Protein AF-A0A7X5TMC5-F1 (afdb_monomer_lite)

Structure (mmCIF, N/CA/C/O backbone):
data_AF-A0A7X5TMC5-F1
#
_entry.id   AF-A0A7X5TMC5-F1
#
loop_
_atom_site.group_PDB
_atom_site.id
_atom_site.type_symbol
_atom_site.label_atom_id
_atom_site.label_alt_id
_atom_site.label_comp_id
_atom_site.label_asym_id
_atom_site.label_entity_id
_atom_site.label_seq_id
_atom_site.pdbx_PDB_ins_code
_atom_site.Cartn_x
_atom_site.Cartn_y
_atom_site.Cartn_z
_atom_site.occupancy
_atom_site.B_iso_or_equiv
_atom_site.auth_seq_id
_atom_site.auth_comp_id
_atom_site.auth_asym_id
_atom_site.auth_atom_id
_atom_site.pdbx_PDB_model_num
ATOM 1 N N . MET A 1 1 ? 11.733 36.896 -41.205 1.00 42.22 1 MET A N 1
ATOM 2 C CA . MET A 1 1 ? 12.182 35.575 -41.712 1.00 42.22 1 MET A CA 1
ATOM 3 C C . MET A 1 1 ? 13.592 35.333 -41.185 1.00 42.22 1 MET A C 1
ATOM 5 O O . MET A 1 1 ? 14.422 36.190 -41.416 1.00 42.22 1 MET A O 1
ATOM 9 N N . TYR A 1 2 ? 13.934 34.304 -40.406 1.00 31.73 2 TYR A N 1
ATOM 10 C CA . TYR A 1 2 ? 13.595 32.889 -40.558 1.00 31.73 2 TYR A CA 1
ATOM 11 C C . TYR A 1 2 ? 13.375 32.188 -39.210 1.00 31.73 2 TYR A C 1
ATOM 13 O O . TYR A 1 2 ? 14.227 32.205 -38.325 1.00 31.73 2 TYR A O 1
ATOM 21 N N . GLN A 1 3 ? 12.243 31.496 -39.128 1.00 35.19 3 GLN A N 1
ATOM 22 C CA . GLN A 1 3 ? 11.800 30.573 -38.084 1.00 35.19 3 GLN A CA 1
ATOM 23 C C . GLN A 1 3 ? 12.662 29.286 -38.023 1.00 35.19 3 GLN A C 1
ATOM 25 O O . GLN A 1 3 ? 12.128 28.187 -37.960 1.00 35.19 3 GLN A O 1
ATOM 30 N N . LYS A 1 4 ? 14.002 29.367 -38.075 1.00 37.12 4 LYS A N 1
ATOM 31 C CA . LYS A 1 4 ? 14.845 28.155 -38.217 1.00 37.12 4 LYS A CA 1
ATOM 32 C C . LYS A 1 4 ? 15.074 27.367 -36.919 1.00 37.12 4 LYS A C 1
ATOM 34 O O . LYS A 1 4 ? 15.630 26.277 -36.964 1.00 37.12 4 LYS A O 1
ATOM 39 N N . TYR A 1 5 ? 14.675 27.911 -35.770 1.00 44.00 5 TYR A N 1
ATOM 40 C CA . TYR A 1 5 ? 14.906 27.289 -34.457 1.00 44.00 5 TYR A CA 1
ATOM 41 C C . TYR A 1 5 ? 13.680 26.555 -33.901 1.00 44.00 5 TYR A C 1
ATOM 43 O O . TYR A 1 5 ? 13.774 25.934 -32.847 1.00 44.00 5 TYR A O 1
ATOM 51 N N . ALA A 1 6 ? 12.552 26.604 -34.615 1.00 50.38 6 ALA A N 1
ATOM 52 C CA . ALA A 1 6 ? 11.288 26.004 -34.213 1.00 50.38 6 ALA A CA 1
ATOM 53 C C . ALA A 1 6 ? 10.772 25.057 -35.308 1.00 50.38 6 ALA A C 1
ATOM 55 O O . ALA A 1 6 ? 9.872 25.384 -36.072 1.00 50.38 6 ALA A O 1
ATOM 56 N N . ALA A 1 7 ? 11.378 23.877 -35.382 1.00 44.56 7 ALA A N 1
ATOM 57 C CA . ALA A 1 7 ? 10.758 22.670 -35.920 1.00 44.56 7 ALA A CA 1
ATOM 58 C C . ALA A 1 7 ? 11.262 21.525 -35.026 1.00 44.56 7 ALA A C 1
ATOM 60 O O . ALA A 1 7 ? 12.420 21.127 -35.113 1.00 44.56 7 ALA A O 1
ATOM 61 N N . ASN A 1 8 ? 10.567 21.245 -33.921 1.00 51.41 8 ASN A N 1
ATOM 62 C CA . ASN A 1 8 ? 9.439 20.307 -33.869 1.00 51.41 8 ASN A CA 1
ATOM 63 C C . ASN A 1 8 ? 9.785 18.968 -34.521 1.00 51.41 8 ASN A C 1
ATOM 65 O O . ASN A 1 8 ? 9.434 18.715 -35.668 1.00 51.41 8 ASN A O 1
ATOM 69 N N . ASN A 1 9 ? 10.527 18.172 -33.748 1.00 49.47 9 ASN A N 1
ATOM 70 C CA . ASN A 1 9 ? 10.437 16.721 -33.553 1.00 49.47 9 ASN A CA 1
ATOM 71 C C . ASN A 1 9 ? 11.857 16.187 -33.371 1.00 49.47 9 ASN A C 1
ATOM 73 O O . ASN A 1 9 ? 12.638 16.104 -34.318 1.00 49.47 9 ASN A O 1
ATOM 77 N N . ALA A 1 10 ? 12.208 15.854 -32.127 1.00 43.06 10 ALA A N 1
ATOM 78 C CA . ALA A 1 10 ? 13.355 14.991 -31.905 1.00 43.06 10 ALA A CA 1
ATOM 79 C C . ALA A 1 10 ? 13.081 13.669 -32.650 1.00 43.06 10 ALA A C 1
ATOM 81 O O . ALA A 1 10 ? 11.974 13.142 -32.517 1.00 43.06 10 ALA A O 1
ATOM 82 N N . PRO A 1 11 ? 14.022 13.137 -33.451 1.00 49.06 11 PRO A N 1
ATOM 83 C CA . PRO A 1 11 ? 13.908 11.761 -33.915 1.00 49.06 11 PRO A CA 1
ATOM 84 C C . PRO A 1 11 ? 13.794 10.857 -32.684 1.00 49.06 11 PRO A C 1
ATOM 86 O O . PRO A 1 11 ? 14.499 11.066 -31.693 1.00 49.06 11 PRO A O 1
ATOM 89 N N . GLU A 1 12 ? 12.866 9.907 -32.739 1.00 43.06 12 GLU A N 1
ATOM 90 C CA . GLU A 1 12 ? 12.514 9.028 -31.626 1.00 43.06 12 GLU A CA 1
ATOM 91 C C . GLU A 1 12 ? 13.789 8.403 -31.022 1.00 43.06 12 GLU A C 1
ATOM 93 O O . GLU A 1 12 ? 14.574 7.762 -31.721 1.00 43.06 12 GLU A O 1
ATOM 98 N N . GLY A 1 13 ? 14.063 8.697 -29.744 1.00 48.12 13 GLY A N 1
ATOM 99 C CA . GLY A 1 13 ? 15.251 8.209 -29.028 1.00 48.12 13 GLY A CA 1
ATOM 100 C C . GLY A 1 13 ? 16.537 9.054 -29.124 1.00 48.12 13 GLY A C 1
ATOM 101 O O . GLY A 1 13 ? 17.615 8.528 -28.848 1.00 48.12 13 GLY A O 1
ATOM 102 N N . LYS A 1 14 ? 16.492 10.342 -29.508 1.00 51.31 14 LYS A N 1
ATOM 103 C CA . LYS A 1 14 ? 17.678 11.232 -29.439 1.00 51.31 14 LYS A CA 1
ATOM 104 C C . LYS A 1 14 ? 17.457 12.452 -28.545 1.00 51.31 14 LYS A C 1
ATOM 106 O O . LYS A 1 14 ? 16.503 13.204 -28.730 1.00 51.31 14 LYS A O 1
ATOM 111 N N . TYR A 1 15 ? 18.405 12.695 -27.641 1.00 52.25 15 TYR A N 1
ATOM 112 C CA . TYR A 1 15 ? 18.443 13.867 -26.760 1.00 52.25 15 TYR A CA 1
ATOM 113 C C . TYR A 1 15 ? 19.685 14.714 -27.074 1.00 52.25 15 TYR A C 1
ATOM 115 O O . TYR A 1 15 ? 20.730 14.181 -27.452 1.00 52.25 15 TYR A O 1
ATOM 123 N N . ARG A 1 16 ? 19.574 16.044 -26.942 1.00 55.06 16 ARG A N 1
ATOM 124 C C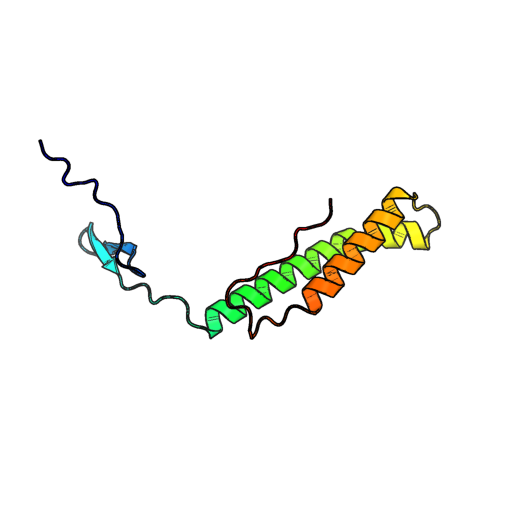A . ARG A 1 16 ? 20.717 16.961 -27.100 1.00 55.06 16 ARG A CA 1
ATOM 125 C C . ARG A 1 16 ? 21.549 16.955 -25.821 1.00 55.06 16 ARG A C 1
ATOM 127 O O . ARG A 1 16 ? 21.035 17.355 -24.779 1.00 55.06 16 ARG A O 1
ATOM 134 N N . ILE A 1 17 ? 22.816 16.567 -25.914 1.00 53.97 17 ILE A N 1
ATOM 135 C CA . ILE A 1 17 ? 23.803 16.737 -24.838 1.00 53.97 17 ILE A CA 1
ATOM 136 C C . ILE A 1 17 ? 24.836 17.788 -25.254 1.00 53.97 17 ILE A C 1
ATOM 138 O O . ILE A 1 17 ? 25.042 18.004 -26.446 1.00 53.97 17 ILE A O 1
ATOM 142 N N . ALA A 1 18 ? 25.476 18.465 -24.301 1.00 45.41 18 ALA A N 1
ATOM 143 C CA . ALA A 1 18 ? 26.648 19.284 -24.606 1.00 45.41 18 ALA A CA 1
ATOM 144 C C . ALA A 1 18 ? 27.857 18.349 -24.760 1.00 45.41 18 ALA A C 1
ATOM 146 O O . ALA A 1 18 ? 28.236 17.692 -23.792 1.00 45.41 18 ALA A O 1
ATOM 147 N N . GLY A 1 19 ? 28.412 18.248 -25.970 1.00 55.09 19 GLY A N 1
ATOM 148 C CA . GLY A 1 19 ? 29.637 17.487 -26.221 1.00 55.09 19 GLY A CA 1
ATOM 149 C C . GLY A 1 19 ? 30.858 18.147 -25.567 1.00 55.09 19 GLY A C 1
ATOM 150 O O . GLY A 1 19 ? 30.800 19.309 -25.158 1.00 55.09 19 GLY A O 1
ATOM 151 N N . GLU A 1 20 ? 31.989 17.435 -25.496 1.00 48.28 20 GLU A N 1
ATOM 152 C CA . GLU A 1 20 ? 33.241 17.907 -24.861 1.00 48.28 20 GLU A CA 1
ATOM 153 C C . GLU A 1 20 ? 33.799 19.222 -25.448 1.00 48.28 20 GLU A C 1
ATOM 155 O O . GLU A 1 20 ? 34.602 19.901 -24.814 1.00 48.28 20 GLU A O 1
ATOM 160 N N . ASN A 1 21 ? 33.346 19.631 -26.635 1.00 55.00 21 ASN A N 1
ATOM 161 C CA . ASN A 1 21 ? 33.705 20.891 -27.294 1.00 55.00 21 ASN A CA 1
ATOM 162 C C . ASN A 1 21 ? 32.719 22.051 -27.022 1.00 55.00 21 ASN A C 1
ATOM 164 O O . ASN A 1 21 ? 32.837 23.110 -27.641 1.00 55.00 21 ASN A O 1
ATOM 168 N N . GLY A 1 22 ? 31.727 21.864 -26.145 1.00 56.38 22 GLY A N 1
ATOM 169 C CA . GLY A 1 22 ? 30.702 22.866 -25.833 1.00 56.38 22 GLY A CA 1
ATOM 170 C C . GLY A 1 22 ? 29.620 23.044 -26.908 1.00 56.38 22 GLY A C 1
ATOM 171 O O . GLY A 1 22 ? 28.774 23.930 -26.771 1.00 56.38 22 GLY A O 1
ATOM 172 N N . LEU A 1 23 ? 29.609 22.220 -27.964 1.00 54.34 23 LEU A N 1
ATOM 173 C CA . LEU A 1 23 ? 28.556 22.208 -28.983 1.00 54.34 23 LEU A CA 1
ATOM 174 C C . LEU A 1 23 ? 27.503 21.132 -28.665 1.00 54.34 23 LEU A C 1
ATOM 176 O O . LEU A 1 23 ? 27.845 20.070 -28.145 1.00 54.34 23 LEU A O 1
ATOM 180 N N . PRO A 1 24 ? 26.213 21.372 -28.967 1.00 54.19 24 PRO A N 1
ATOM 181 C CA . PRO A 1 24 ? 25.177 20.367 -28.767 1.00 54.19 24 PRO A CA 1
ATOM 182 C C . PRO A 1 24 ? 25.373 19.191 -29.735 1.00 54.19 24 PRO A C 1
ATOM 184 O O . PRO A 1 24 ? 25.248 19.357 -30.950 1.00 54.19 24 PRO A O 1
ATOM 187 N N . GLU A 1 25 ? 25.633 18.005 -29.192 1.00 59.00 25 GLU A N 1
ATOM 188 C CA . GLU A 1 25 ? 25.779 16.753 -29.930 1.00 59.00 25 GLU A CA 1
ATOM 189 C C . GLU A 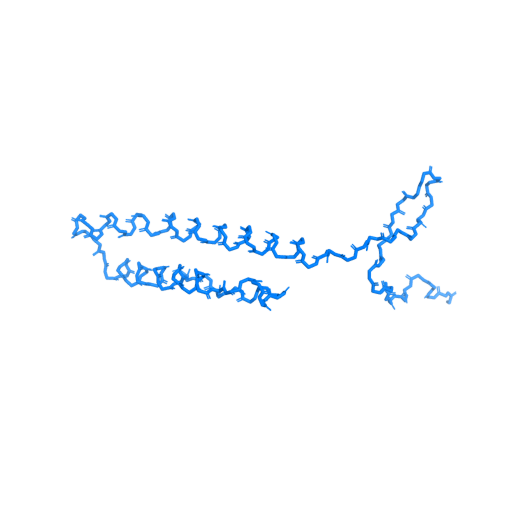1 25 ? 24.548 15.858 -29.722 1.00 59.00 25 GLU A C 1
ATOM 191 O O . GLU A 1 25 ? 23.899 15.855 -28.669 1.00 59.00 25 GLU A O 1
ATOM 196 N N . TRP A 1 26 ? 24.187 15.116 -30.769 1.00 55.19 26 TRP A N 1
ATOM 197 C CA . TRP A 1 26 ? 23.099 14.147 -30.716 1.00 55.19 26 TRP A CA 1
ATOM 198 C C . TRP A 1 26 ? 23.613 12.851 -30.092 1.00 55.19 26 TRP A C 1
ATOM 200 O O . TRP A 1 26 ? 24.176 12.014 -30.795 1.00 55.19 26 TRP A O 1
ATOM 210 N N . ALA A 1 27 ? 23.390 12.658 -28.793 1.00 50.41 27 ALA A N 1
ATOM 211 C CA . ALA A 1 27 ? 23.658 11.371 -28.165 1.00 50.41 27 ALA A CA 1
ATOM 212 C C . ALA A 1 27 ? 22.544 10.374 -28.490 1.00 50.41 27 ALA A C 1
ATOM 214 O O . ALA A 1 27 ? 21.350 10.676 -28.373 1.00 50.41 27 ALA A O 1
ATOM 215 N N . HIS A 1 28 ? 22.944 9.162 -28.872 1.00 49.19 28 HIS A N 1
ATOM 216 C CA . HIS A 1 28 ? 22.050 8.015 -28.885 1.00 49.19 28 HIS A CA 1
ATOM 217 C C . HIS A 1 28 ? 21.878 7.559 -27.432 1.00 49.19 28 HIS A C 1
ATOM 219 O O . HIS A 1 28 ? 22.651 6.750 -26.929 1.00 49.19 28 HIS A O 1
ATOM 225 N N . ILE A 1 29 ? 20.893 8.123 -26.730 1.00 53.72 29 ILE A N 1
ATOM 226 C CA . ILE A 1 29 ? 20.398 7.478 -25.515 1.00 53.72 29 ILE A CA 1
ATOM 227 C C . ILE A 1 29 ? 19.604 6.288 -26.029 1.00 53.72 29 ILE A C 1
ATOM 229 O O . ILE A 1 29 ? 18.537 6.469 -26.616 1.00 53.72 29 ILE A O 1
ATOM 233 N N . LEU A 1 30 ? 20.173 5.089 -25.919 1.00 56.31 30 LEU A N 1
ATOM 234 C CA . LEU A 1 30 ? 19.442 3.876 -26.260 1.00 56.31 30 LEU A CA 1
ATOM 235 C C . LEU A 1 30 ? 18.121 3.901 -25.476 1.00 56.31 30 LEU A C 1
ATOM 237 O O . LEU A 1 30 ? 18.144 4.220 -24.283 1.00 56.31 30 LEU A O 1
ATOM 241 N N . PRO A 1 31 ? 16.970 3.644 -26.123 1.00 62.94 31 PRO A N 1
ATOM 242 C CA . PRO A 1 31 ? 15.732 3.494 -25.380 1.00 62.94 31 PRO A CA 1
ATOM 243 C C . PRO A 1 31 ? 15.946 2.411 -24.314 1.00 62.94 31 PRO A C 1
ATOM 245 O O . PRO A 1 31 ? 16.648 1.432 -24.596 1.00 62.94 31 PRO A O 1
ATOM 248 N N . PRO A 1 32 ? 15.385 2.586 -23.105 1.00 65.12 32 PRO A N 1
ATOM 249 C CA . PRO A 1 32 ? 15.542 1.613 -22.037 1.00 65.12 32 PRO A CA 1
ATOM 250 C C . PRO A 1 32 ? 15.156 0.228 -22.551 1.00 65.12 32 PRO A C 1
ATOM 252 O O . PRO A 1 32 ? 14.149 0.053 -23.246 1.00 65.12 32 PRO A O 1
ATOM 255 N N . THR A 1 33 ? 15.990 -0.752 -22.239 1.00 76.81 33 THR A N 1
ATOM 256 C CA . THR A 1 33 ? 15.762 -2.146 -22.607 1.00 76.81 33 THR A CA 1
ATOM 257 C C . THR A 1 33 ? 14.473 -2.661 -21.960 1.00 76.81 33 THR A C 1
ATOM 259 O O . THR A 1 33 ? 13.981 -2.116 -20.969 1.00 76.81 33 THR A O 1
ATOM 262 N N . LYS A 1 34 ? 13.914 -3.754 -22.498 1.00 74.12 34 LYS A N 1
ATOM 263 C CA . LYS A 1 34 ? 12.764 -4.440 -21.882 1.00 74.12 34 LYS A CA 1
ATOM 264 C C . LYS A 1 34 ? 13.006 -4.723 -20.395 1.00 74.12 34 LYS A C 1
ATOM 266 O O . LYS A 1 34 ? 12.107 -4.524 -19.587 1.00 74.12 34 LYS A O 1
ATOM 271 N N . GLU A 1 35 ? 14.217 -5.153 -20.058 1.00 76.81 35 GLU A N 1
ATOM 272 C CA . GLU A 1 35 ? 14.619 -5.474 -18.691 1.00 76.81 35 GLU A CA 1
ATOM 273 C C . GLU A 1 35 ? 14.645 -4.224 -17.796 1.00 76.81 35 GLU A C 1
ATOM 275 O O . GLU A 1 35 ? 14.099 -4.242 -16.696 1.00 76.81 35 GLU A O 1
ATOM 280 N N . GLU A 1 36 ? 15.165 -3.095 -18.289 1.00 78.25 36 GLU A N 1
ATOM 281 C CA . GLU A 1 36 ? 15.132 -1.818 -17.561 1.00 78.25 36 GLU A CA 1
ATOM 282 C C . GLU A 1 36 ? 13.701 -1.310 -17.333 1.00 78.25 36 GLU A C 1
ATOM 284 O O . GLU A 1 36 ? 13.386 -0.818 -16.247 1.00 78.25 36 GLU A O 1
ATOM 289 N N . LEU A 1 37 ? 12.811 -1.464 -18.319 1.00 77.50 37 LEU A N 1
ATOM 290 C CA . LEU A 1 37 ? 11.392 -1.119 -18.178 1.00 77.50 37 LEU A CA 1
ATOM 291 C C . LEU A 1 37 ? 10.690 -2.014 -17.150 1.00 77.50 37 LEU A C 1
ATOM 293 O O . LEU A 1 37 ? 9.939 -1.507 -16.315 1.00 77.50 37 LEU A O 1
ATOM 297 N N . GLN A 1 38 ? 10.969 -3.319 -17.161 1.00 77.88 38 GLN A N 1
ATOM 298 C CA . GLN A 1 38 ? 10.449 -4.269 -16.175 1.00 77.88 38 GLN A CA 1
ATOM 299 C C . GLN A 1 38 ? 10.954 -3.946 -14.766 1.00 77.88 38 GLN A C 1
ATOM 301 O O . GLN A 1 38 ? 10.164 -3.899 -13.824 1.00 77.88 38 GLN A O 1
ATOM 306 N N . GLN A 1 39 ? 12.244 -3.649 -14.614 1.00 81.12 39 GLN A N 1
ATOM 307 C CA . GLN A 1 39 ? 12.836 -3.306 -13.324 1.00 81.12 39 GLN A CA 1
ATOM 308 C C . GLN A 1 39 ? 12.292 -1.980 -12.786 1.00 81.12 39 GLN A C 1
ATOM 310 O O . GLN A 1 39 ? 11.966 -1.873 -11.600 1.00 81.12 39 GLN A O 1
ATOM 315 N N . TYR A 1 40 ? 12.168 -0.960 -13.639 1.00 80.00 40 TYR A N 1
ATOM 316 C CA . TYR A 1 40 ? 11.509 0.296 -13.283 1.00 80.00 40 TYR A CA 1
ATOM 317 C C . TYR A 1 40 ? 10.077 0.034 -12.814 1.00 80.00 40 TYR A C 1
ATOM 319 O O . TYR A 1 40 ? 9.629 0.593 -11.807 1.00 80.00 40 TYR A O 1
ATOM 327 N N . ALA A 1 41 ? 9.376 -0.851 -13.516 1.00 79.94 41 ALA A N 1
ATOM 328 C CA . ALA A 1 41 ? 7.998 -1.142 -13.221 1.00 79.94 41 ALA A CA 1
ATOM 329 C C . ALA A 1 41 ? 7.793 -1.923 -11.920 1.00 79.94 41 ALA A C 1
ATOM 331 O O . ALA A 1 41 ? 6.935 -1.550 -11.116 1.00 79.94 41 ALA A O 1
ATOM 332 N N . GLU A 1 42 ? 8.632 -2.920 -11.652 1.00 83.25 42 GLU A N 1
ATOM 333 C CA . GLU A 1 42 ? 8.647 -3.641 -10.380 1.00 83.25 42 GLU A CA 1
ATOM 334 C C . GLU A 1 42 ? 8.961 -2.698 -9.225 1.00 83.25 42 GLU A C 1
ATOM 336 O O . GLU A 1 42 ? 8.202 -2.647 -8.258 1.00 83.25 42 GLU A O 1
ATOM 341 N N . ASN A 1 43 ? 9.985 -1.853 -9.362 1.00 86.50 43 ASN A N 1
ATOM 342 C CA . ASN A 1 43 ? 10.301 -0.848 -8.349 1.00 86.50 43 ASN A CA 1
ATOM 343 C C . ASN A 1 43 ? 9.100 0.063 -8.065 1.00 86.50 43 ASN A C 1
ATOM 345 O O . ASN A 1 43 ? 8.756 0.305 -6.908 1.00 86.50 43 ASN A O 1
ATOM 349 N N . LYS A 1 44 ? 8.414 0.540 -9.106 1.00 84.88 44 LYS A N 1
ATOM 350 C CA . LYS A 1 44 ? 7.243 1.406 -8.951 1.00 84.88 44 LYS A CA 1
ATOM 351 C C . LYS A 1 44 ? 6.064 0.675 -8.295 1.00 84.88 44 LYS A C 1
ATOM 353 O O . LYS A 1 44 ? 5.435 1.244 -7.401 1.00 84.88 44 LYS A O 1
ATOM 358 N N . LYS A 1 45 ? 5.801 -0.587 -8.661 1.00 85.94 45 LYS A N 1
ATOM 359 C CA . LYS A 1 45 ? 4.801 -1.442 -7.993 1.00 85.94 45 LYS A CA 1
ATOM 360 C C . LYS A 1 45 ? 5.125 -1.590 -6.507 1.00 85.94 45 LYS A C 1
ATOM 362 O O . LYS A 1 45 ? 4.254 -1.347 -5.674 1.00 85.94 45 LYS A O 1
ATOM 367 N N . GLN A 1 46 ? 6.373 -1.917 -6.172 1.00 89.06 46 GLN A N 1
ATOM 368 C CA . GLN A 1 46 ? 6.826 -2.055 -4.786 1.00 89.06 46 GLN A CA 1
ATOM 369 C C . GLN A 1 46 ? 6.611 -0.764 -3.992 1.00 89.06 46 GLN A C 1
ATOM 371 O O . GLN A 1 46 ? 6.052 -0.799 -2.898 1.00 89.06 46 GLN A O 1
ATOM 376 N N . GLN A 1 47 ? 6.948 0.394 -4.566 1.00 90.25 47 GLN A N 1
ATOM 377 C CA . GLN A 1 47 ? 6.696 1.692 -3.932 1.00 90.25 47 GLN A CA 1
ATOM 378 C C . GLN A 1 47 ? 5.207 1.919 -3.632 1.00 90.25 47 GLN A C 1
ATOM 380 O O . GLN A 1 47 ? 4.860 2.418 -2.560 1.00 90.25 47 GLN A O 1
ATOM 385 N N . PHE A 1 48 ? 4.304 1.539 -4.539 1.00 89.56 48 PHE A N 1
ATOM 386 C CA . PHE A 1 48 ? 2.867 1.647 -4.282 1.00 89.56 48 PHE A CA 1
ATOM 387 C C . PHE A 1 48 ? 2.366 0.646 -3.236 1.00 89.56 48 PHE A C 1
ATOM 389 O O . PHE A 1 48 ? 1.515 1.003 -2.419 1.00 89.56 48 PHE 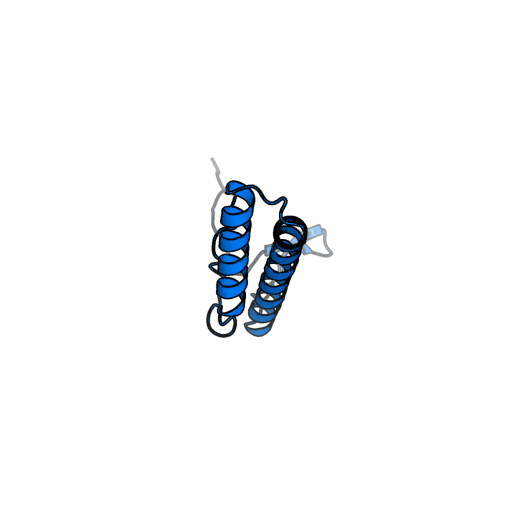A O 1
ATOM 396 N N . ILE A 1 49 ? 2.909 -0.573 -3.210 1.00 90.62 49 ILE A N 1
ATOM 397 C CA . ILE A 1 49 ? 2.599 -1.571 -2.179 1.00 90.62 49 ILE A CA 1
ATOM 398 C C . ILE A 1 49 ? 3.025 -1.064 -0.797 1.00 90.62 49 ILE A C 1
ATOM 400 O O . ILE A 1 49 ? 2.228 -1.144 0.143 1.00 90.62 49 ILE A O 1
ATOM 404 N N . ILE A 1 50 ? 4.227 -0.496 -0.677 1.00 93.44 50 ILE A N 1
ATOM 405 C CA . ILE A 1 50 ? 4.736 0.084 0.573 1.00 93.44 50 ILE A CA 1
ATOM 406 C C . ILE A 1 50 ? 3.808 1.207 1.039 1.00 93.44 50 ILE A C 1
ATOM 408 O O . ILE A 1 50 ? 3.236 1.103 2.122 1.00 93.44 50 ILE A O 1
ATOM 412 N N . LYS A 1 51 ? 3.538 2.199 0.182 1.00 92.31 51 LYS A N 1
ATOM 413 C CA . LYS A 1 51 ? 2.634 3.319 0.502 1.00 92.31 51 LYS A CA 1
ATOM 414 C C . LYS A 1 51 ? 1.240 2.858 0.918 1.00 92.31 51 LYS A C 1
ATOM 416 O O . LYS A 1 51 ? 0.676 3.363 1.882 1.00 92.31 51 LYS A O 1
ATOM 421 N N . SER A 1 52 ? 0.675 1.877 0.211 1.00 92.25 52 SER A N 1
ATOM 422 C CA . SER A 1 52 ? -0.630 1.320 0.583 1.00 92.25 52 SER A CA 1
ATOM 423 C C . SER A 1 52 ? -0.586 0.644 1.955 1.00 92.25 52 SER A C 1
ATOM 425 O O . SER A 1 52 ? -1.532 0.758 2.723 1.00 92.25 52 SER A O 1
ATOM 427 N N . SER A 1 53 ? 0.523 -0.011 2.302 1.00 94.19 53 SER A N 1
ATOM 428 C CA . SER A 1 53 ? 0.691 -0.665 3.601 1.00 94.19 53 SER A CA 1
ATOM 429 C C . SER A 1 53 ? 0.859 0.348 4.736 1.00 94.19 53 SER A C 1
ATOM 431 O O . SER A 1 53 ? 0.274 0.148 5.795 1.00 94.19 53 SER A O 1
ATOM 433 N N . GLU A 1 54 ? 1.549 1.466 4.493 1.00 96.38 54 GLU A N 1
ATOM 434 C CA . GLU A 1 54 ? 1.645 2.597 5.431 1.00 96.38 54 GLU A CA 1
ATOM 435 C C . GLU A 1 54 ? 0.279 3.235 5.723 1.00 96.38 54 GLU A C 1
ATOM 437 O O . GLU A 1 54 ? 0.039 3.685 6.839 1.00 96.38 54 GLU A O 1
ATOM 442 N N . LYS A 1 55 ? -0.636 3.259 4.744 1.00 95.25 55 LYS A N 1
ATOM 443 C CA . LYS A 1 55 ? -2.019 3.728 4.941 1.00 95.25 55 LYS A CA 1
ATOM 444 C C . LYS A 1 55 ? -2.898 2.695 5.638 1.00 95.25 55 LYS A C 1
ATOM 446 O O . LYS A 1 55 ? -3.723 3.058 6.468 1.00 95.25 55 LYS A O 1
ATOM 451 N N . ILE A 1 56 ? -2.713 1.415 5.320 1.00 97.12 56 ILE A N 1
ATOM 452 C CA . ILE A 1 56 ? -3.475 0.312 5.917 1.00 97.12 56 ILE A CA 1
ATOM 453 C C . ILE A 1 56 ? -3.159 0.153 7.404 1.00 97.12 56 ILE A C 1
ATOM 455 O O . ILE A 1 56 ? -4.084 -0.127 8.153 1.00 97.12 56 ILE A O 1
ATOM 459 N N . ALA A 1 57 ? -1.901 0.314 7.826 1.00 97.75 57 ALA A N 1
ATOM 460 C CA . ALA A 1 57 ? -1.480 0.076 9.208 1.00 97.75 57 ALA A CA 1
ATOM 461 C C . ALA A 1 57 ? -2.327 0.834 10.256 1.00 97.75 57 ALA A C 1
ATOM 463 O O . ALA A 1 57 ? -3.006 0.162 11.027 1.00 97.75 57 ALA A O 1
ATOM 464 N N . PRO A 1 58 ? -2.422 2.180 10.243 1.00 97.69 58 PRO A N 1
ATOM 465 C CA . PRO A 1 58 ? -3.210 2.904 11.244 1.00 97.69 58 PRO A CA 1
ATOM 466 C C . PRO A 1 58 ? -4.715 2.602 11.166 1.00 97.69 58 PRO A C 1
ATOM 468 O O . PRO A 1 58 ? -5.393 2.554 12.188 1.00 97.69 58 PRO A O 1
ATOM 471 N N . LEU A 1 59 ? -5.248 2.363 9.962 1.00 97.81 59 LEU A N 1
ATOM 472 C CA . LEU A 1 59 ? -6.655 1.995 9.774 1.00 97.81 59 LEU A CA 1
ATOM 473 C C . LEU A 1 59 ? -6.952 0.598 10.339 1.00 97.81 59 LEU A C 1
ATOM 475 O O . LEU A 1 59 ? -8.019 0.359 10.899 1.00 97.81 59 LEU A O 1
ATOM 479 N N . GLN A 1 60 ? -6.009 -0.334 10.184 1.00 98.06 60 GLN A N 1
ATOM 480 C CA . GLN A 1 60 ? -6.104 -1.671 10.753 1.00 98.06 60 GLN A CA 1
ATOM 481 C C . GLN A 1 60 ? -5.993 -1.615 12.277 1.00 98.06 60 GLN A C 1
ATOM 483 O O . GLN A 1 60 ? -6.817 -2.238 12.936 1.00 98.06 60 GLN A O 1
ATOM 488 N N . ASP A 1 61 ? -5.075 -0.814 12.823 1.00 98.38 61 ASP A N 1
ATOM 489 C CA . ASP A 1 61 ? -4.954 -0.598 14.268 1.00 98.38 61 ASP A CA 1
ATOM 490 C C . ASP A 1 61 ? -6.275 -0.076 14.857 1.00 98.38 61 ASP A C 1
ATOM 492 O O . ASP A 1 61 ? -6.753 -0.593 15.864 1.00 98.38 61 ASP A O 1
ATOM 496 N N . ALA A 1 62 ? -6.926 0.895 14.204 1.00 98.00 62 ALA A N 1
ATOM 497 C CA . ALA A 1 62 ? -8.226 1.409 14.640 1.00 98.00 62 ALA A CA 1
ATOM 498 C C . ALA A 1 62 ? -9.325 0.328 14.625 1.00 98.00 62 ALA A C 1
ATOM 500 O O . ALA A 1 62 ? -10.164 0.282 15.531 1.00 98.00 62 ALA A O 1
ATOM 501 N N . VAL A 1 63 ? -9.325 -0.558 13.621 1.00 97.75 63 VAL A N 1
ATOM 502 C CA . VAL A 1 63 ? -10.263 -1.691 13.542 1.00 97.75 63 VAL A CA 1
ATOM 503 C C . VAL A 1 63 ? -9.980 -2.715 14.637 1.00 97.75 63 VAL A C 1
ATOM 505 O O . VAL A 1 63 ? -10.916 -3.156 15.302 1.00 97.75 63 VAL A O 1
ATOM 508 N N . ASP A 1 64 ? -8.713 -3.056 14.855 1.00 98.12 64 ASP A N 1
ATOM 509 C CA . ASP A 1 64 ? -8.282 -4.046 15.844 1.00 98.12 64 ASP A CA 1
ATOM 510 C C . ASP A 1 64 ? -8.541 -3.563 17.279 1.00 98.12 64 ASP A C 1
ATOM 512 O O . ASP A 1 64 ? -8.918 -4.350 18.148 1.00 98.12 64 ASP A O 1
ATOM 516 N N . LEU A 1 65 ? -8.419 -2.255 17.519 1.00 98.19 65 LEU A N 1
ATOM 517 C CA . LEU A 1 65 ? -8.771 -1.597 18.780 1.00 98.19 65 LEU A CA 1
ATOM 518 C C . LEU A 1 65 ? -10.283 -1.363 18.943 1.00 98.19 65 LEU A C 1
ATOM 520 O O . LEU A 1 65 ? -10.721 -0.927 20.007 1.00 98.19 65 LEU A O 1
ATOM 524 N N . GLY A 1 66 ? -11.090 -1.630 17.912 1.00 97.50 66 GLY A N 1
ATOM 525 C CA . GLY A 1 66 ? -12.542 -1.435 17.936 1.00 97.50 66 GLY A CA 1
ATOM 526 C C . GLY A 1 66 ? -12.988 0.031 17.954 1.00 97.50 66 GLY A 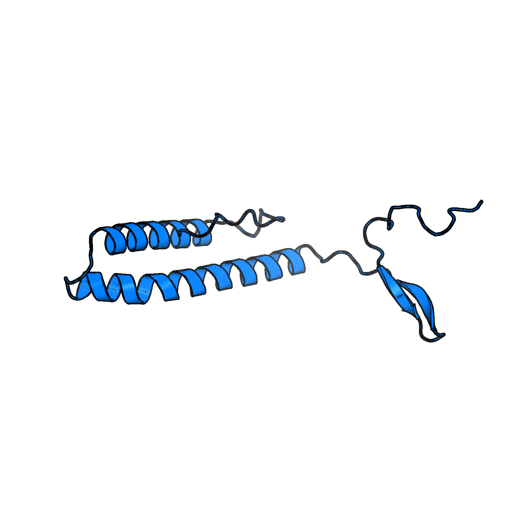C 1
ATOM 527 O O . GLY A 1 66 ? -14.132 0.310 18.307 1.00 97.50 66 GLY A O 1
ATOM 528 N N . ILE A 1 67 ? -12.104 0.960 17.582 1.00 98.00 67 ILE A N 1
ATOM 529 C CA . ILE A 1 67 ? -12.354 2.412 17.580 1.00 98.00 67 ILE A CA 1
ATOM 530 C C . ILE A 1 67 ? -12.514 2.997 16.171 1.00 98.00 67 ILE A C 1
ATOM 532 O O . ILE A 1 67 ? -12.758 4.193 16.043 1.00 98.00 67 ILE A O 1
ATOM 536 N N . ALA A 1 68 ? -12.385 2.175 15.126 1.00 97.81 68 ALA A N 1
ATOM 537 C CA . ALA A 1 68 ? -12.541 2.620 13.746 1.00 97.81 68 ALA A CA 1
ATOM 538 C C . ALA A 1 68 ? -13.950 3.150 13.462 1.00 97.81 68 ALA A C 1
ATOM 540 O O . ALA A 1 68 ? -14.957 2.466 13.692 1.00 97.81 68 ALA A O 1
ATOM 541 N N . THR A 1 69 ? -13.992 4.337 12.871 1.00 97.81 69 THR A N 1
ATOM 542 C CA . THR A 1 69 ? -15.178 4.919 12.240 1.00 97.81 69 THR A CA 1
ATOM 543 C C . THR A 1 69 ? -15.594 4.120 11.000 1.00 97.81 69 THR A C 1
ATOM 545 O O . THR A 1 69 ? -14.825 3.317 10.464 1.00 97.81 69 THR A O 1
ATOM 548 N N . GLU A 1 70 ? -16.827 4.319 10.527 1.00 97.56 70 GLU A N 1
ATOM 549 C CA . GLU A 1 70 ? -17.286 3.670 9.292 1.00 97.56 70 GLU A CA 1
ATOM 550 C C . GLU A 1 70 ? -16.454 4.123 8.081 1.00 97.56 70 GLU A C 1
ATOM 552 O O . GLU A 1 70 ? -16.008 3.273 7.310 1.00 97.56 70 GLU A O 1
ATOM 557 N N . ASP A 1 71 ? -16.121 5.416 7.989 1.00 96.00 71 ASP A N 1
ATOM 558 C CA . ASP A 1 71 ? -15.243 5.956 6.943 1.00 96.00 71 ASP A CA 1
ATOM 559 C C . ASP A 1 71 ? -13.857 5.284 6.943 1.00 96.00 71 ASP A C 1
ATOM 561 O O . ASP A 1 71 ? -13.328 4.919 5.891 1.00 96.00 71 ASP A O 1
ATOM 565 N N . GLU A 1 72 ? -13.260 5.052 8.119 1.00 97.12 72 GLU A N 1
ATOM 566 C CA . GLU A 1 72 ? -11.969 4.358 8.231 1.00 97.12 72 GLU A CA 1
ATOM 567 C C . GLU A 1 72 ? -12.054 2.894 7.786 1.00 97.12 72 GLU A C 1
ATOM 569 O O . GLU A 1 72 ? -11.118 2.383 7.163 1.00 97.12 72 GLU A O 1
ATOM 574 N N . LYS A 1 73 ? -13.174 2.210 8.047 1.00 96.12 73 LYS A N 1
ATOM 575 C CA . LYS A 1 73 ? -13.402 0.836 7.569 1.00 96.12 73 LYS A CA 1
ATOM 576 C C . LYS A 1 73 ? -13.557 0.792 6.050 1.00 96.12 73 LYS A C 1
ATOM 578 O O . LYS A 1 73 ? -13.004 -0.107 5.405 1.00 96.12 73 LYS A O 1
ATOM 583 N N . GLU A 1 74 ? -14.260 1.757 5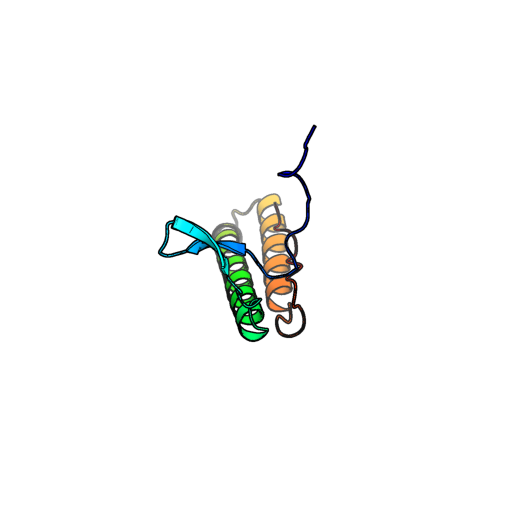.462 1.00 96.81 74 GLU A N 1
ATOM 584 C CA . GLU A 1 74 ? -14.393 1.888 4.007 1.00 96.81 74 GLU A CA 1
ATOM 585 C C . GLU A 1 74 ? -13.051 2.219 3.340 1.00 96.81 74 GLU A C 1
ATOM 587 O O . GLU A 1 74 ? -12.680 1.601 2.329 1.00 96.81 74 GLU A O 1
ATOM 592 N N . ALA A 1 75 ? -12.273 3.122 3.941 1.00 95.50 75 ALA A N 1
ATOM 593 C CA . ALA A 1 75 ? -10.918 3.436 3.507 1.00 95.50 75 ALA A CA 1
ATOM 594 C C . ALA A 1 75 ? -10.015 2.196 3.588 1.00 95.50 75 ALA A C 1
ATOM 596 O O . ALA A 1 75 ? -9.335 1.861 2.614 1.00 95.50 75 ALA A O 1
ATOM 597 N N . LEU A 1 76 ? -10.054 1.449 4.698 1.00 96.88 76 LEU A N 1
ATOM 598 C CA . LEU A 1 76 ? -9.279 0.219 4.885 1.00 96.88 76 LEU A CA 1
ATOM 599 C C . LEU A 1 76 ? -9.595 -0.810 3.797 1.00 96.88 76 LEU A C 1
ATOM 601 O O . LEU A 1 76 ? -8.685 -1.423 3.228 1.00 96.88 76 LEU A O 1
ATOM 605 N N . LEU A 1 77 ? -10.878 -0.998 3.486 1.00 95.94 77 LEU A N 1
ATOM 606 C CA . LEU A 1 77 ? -11.315 -1.903 2.429 1.00 95.94 77 LEU A CA 1
ATOM 607 C C . LEU A 1 77 ? -10.790 -1.455 1.058 1.00 95.94 77 LEU A C 1
ATOM 609 O O . LEU A 1 77 ? -10.297 -2.284 0.288 1.00 95.94 77 LEU A O 1
ATOM 613 N N . SER A 1 78 ? -10.866 -0.159 0.762 1.00 95.44 78 SER A N 1
ATOM 614 C CA . SER A 1 78 ? -10.401 0.426 -0.500 1.00 95.44 78 SER A CA 1
ATOM 615 C C . SER A 1 78 ? -8.890 0.272 -0.675 1.00 95.44 78 SER A C 1
ATOM 617 O O . SER A 1 78 ? -8.437 -0.223 -1.710 1.00 95.44 78 SER A O 1
ATOM 619 N N . TRP A 1 79 ? -8.105 0.573 0.361 1.00 95.81 79 TRP A N 1
ATOM 620 C CA . TRP A 1 79 ? -6.654 0.383 0.351 1.00 95.81 79 TRP A CA 1
ATOM 621 C C . TRP A 1 79 ? -6.254 -1.092 0.235 1.00 95.81 79 TRP A C 1
ATOM 623 O O . TRP A 1 79 ? -5.333 -1.423 -0.517 1.00 95.81 79 TRP A O 1
ATOM 633 N N . LYS A 1 80 ? -6.959 -2.008 0.913 1.00 94.50 80 LYS A N 1
ATOM 634 C CA . LYS A 1 80 ? -6.725 -3.457 0.774 1.00 94.50 80 LYS A CA 1
ATOM 635 C C . LYS A 1 80 ? -7.009 -3.943 -0.646 1.00 94.50 80 LYS A C 1
ATOM 637 O O . LYS A 1 80 ? -6.183 -4.667 -1.202 1.00 94.50 80 LYS A O 1
ATOM 642 N N . LYS A 1 81 ? -8.132 -3.530 -1.248 1.00 93.00 81 LYS A N 1
ATOM 643 C CA . LYS A 1 81 ? -8.461 -3.841 -2.651 1.00 93.00 81 LYS A CA 1
ATOM 644 C C . LYS A 1 81 ? -7.377 -3.320 -3.587 1.00 93.00 81 LYS A C 1
ATOM 646 O O . LYS A 1 81 ? -6.866 -4.090 -4.392 1.00 93.00 81 LYS A O 1
ATOM 651 N N . TYR A 1 82 ? -6.973 -2.063 -3.422 1.00 92.31 82 TYR A N 1
ATOM 652 C CA . TYR A 1 82 ? -5.905 -1.444 -4.200 1.00 92.31 82 TYR A CA 1
ATOM 653 C C . TYR A 1 82 ? -4.595 -2.244 -4.119 1.00 92.31 82 TYR A C 1
ATOM 655 O O . TYR A 1 82 ? -4.051 -2.642 -5.148 1.00 92.31 82 TYR A O 1
ATOM 663 N N . ARG A 1 83 ? -4.131 -2.585 -2.910 1.00 92.12 83 ARG A N 1
ATOM 664 C CA . ARG A 1 83 ? -2.907 -3.379 -2.705 1.00 92.12 83 ARG A CA 1
ATOM 665 C C . ARG A 1 83 ? -2.987 -4.772 -3.336 1.00 92.12 83 ARG A C 1
ATOM 667 O O . ARG A 1 83 ? -1.991 -5.267 -3.861 1.00 92.12 83 ARG A O 1
ATOM 674 N N . VAL A 1 84 ? -4.149 -5.424 -3.286 1.00 91.12 84 VAL A N 1
ATOM 675 C CA . VAL A 1 84 ? -4.361 -6.729 -3.936 1.00 91.12 84 VAL A CA 1
ATOM 676 C C . VAL A 1 84 ? -4.339 -6.592 -5.455 1.00 91.12 84 VAL A C 1
ATOM 678 O O . VAL A 1 84 ? -3.694 -7.402 -6.114 1.00 91.12 84 VAL A O 1
ATOM 681 N N . THR A 1 85 ? -4.990 -5.568 -6.011 1.00 89.19 85 THR A N 1
ATOM 682 C CA . THR A 1 85 ? -4.952 -5.289 -7.452 1.00 89.19 85 THR A CA 1
ATOM 683 C C . THR A 1 85 ? -3.523 -5.051 -7.915 1.00 89.19 85 THR A C 1
ATOM 685 O O . THR A 1 85 ? -3.106 -5.690 -8.871 1.00 89.19 85 THR A O 1
ATOM 688 N N . LEU A 1 86 ? -2.744 -4.234 -7.197 1.00 87.44 86 LEU A N 1
ATOM 689 C CA . LEU A 1 86 ? -1.330 -4.005 -7.507 1.00 87.44 86 LEU A CA 1
ATOM 690 C C . LEU A 1 86 ? -0.520 -5.300 -7.553 1.00 87.44 86 LEU A C 1
ATOM 692 O O . LEU A 1 86 ? 0.228 -5.510 -8.498 1.00 87.44 86 LEU A O 1
ATOM 696 N N . ASN A 1 87 ? -0.689 -6.183 -6.565 1.00 86.44 87 ASN A N 1
ATOM 697 C CA . ASN A 1 87 ? 0.017 -7.467 -6.528 1.00 86.44 87 ASN A CA 1
ATOM 698 C C . ASN A 1 87 ? -0.349 -8.405 -7.688 1.00 86.44 87 ASN A C 1
ATOM 700 O O . ASN A 1 87 ? 0.434 -9.293 -8.004 1.00 86.44 87 ASN A O 1
ATOM 704 N N . ARG A 1 88 ? -1.521 -8.224 -8.307 1.00 86.38 88 ARG A N 1
ATOM 705 C CA . ARG A 1 88 ? -1.982 -9.010 -9.462 1.00 86.38 88 ARG A CA 1
ATOM 706 C C . ARG A 1 88 ? -1.533 -8.436 -10.806 1.00 86.38 88 ARG A C 1
ATOM 708 O O . ARG A 1 88 ? -1.805 -9.057 -11.825 1.00 86.38 88 ARG A O 1
ATOM 715 N N . ILE A 1 89 ? -0.910 -7.256 -10.836 1.00 81.38 89 ILE A N 1
ATOM 716 C CA . ILE A 1 89 ? -0.401 -6.680 -12.084 1.00 81.38 89 ILE A CA 1
ATOM 717 C C . I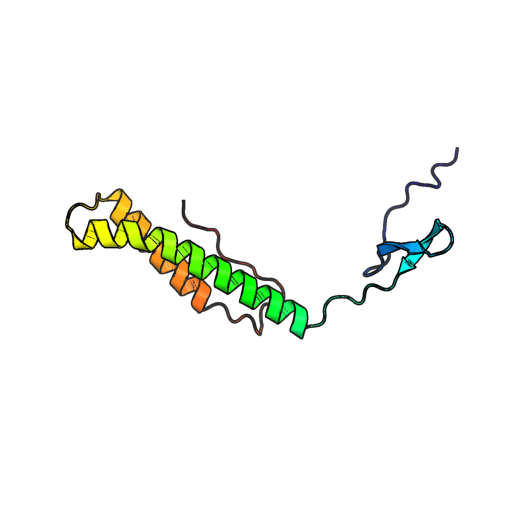LE A 1 89 ? 0.833 -7.478 -12.512 1.00 81.38 89 ILE A C 1
ATOM 719 O O . ILE A 1 89 ? 1.895 -7.375 -11.892 1.00 81.38 89 ILE A O 1
ATOM 723 N N . ASP A 1 90 ? 0.684 -8.245 -13.590 1.00 71.94 90 ASP A N 1
ATOM 724 C CA . ASP A 1 90 ? 1.779 -8.926 -14.278 1.00 71.94 90 ASP A CA 1
ATOM 725 C C . ASP A 1 90 ? 2.645 -7.911 -15.035 1.00 71.94 90 ASP A C 1
ATOM 727 O O . ASP A 1 90 ? 2.365 -7.506 -16.168 1.00 71.94 90 ASP A O 1
ATOM 731 N N . ILE A 1 91 ? 3.734 -7.497 -14.389 1.00 67.38 91 ILE A N 1
ATOM 732 C CA . ILE A 1 91 ? 4.694 -6.522 -14.928 1.00 67.38 91 ILE A CA 1
ATOM 733 C C . ILE A 1 91 ? 5.425 -7.067 -16.163 1.00 67.38 91 ILE A C 1
ATOM 735 O O . ILE A 1 91 ? 5.900 -6.308 -17.005 1.00 67.38 91 ILE A O 1
ATOM 739 N N . GLU A 1 92 ? 5.474 -8.390 -16.321 1.00 64.62 92 GLU A N 1
ATOM 740 C CA . GLU A 1 92 ? 6.136 -9.031 -17.455 1.00 64.62 92 GLU A CA 1
ATOM 741 C C . GLU A 1 92 ? 5.450 -8.755 -18.803 1.00 64.62 92 GLU A C 1
ATOM 743 O O . GLU A 1 92 ? 6.118 -8.787 -19.841 1.00 64.62 92 GLU A O 1
ATOM 748 N N . GLN A 1 93 ? 4.146 -8.454 -18.787 1.00 58.56 93 GLN A N 1
ATOM 749 C CA . GLN A 1 93 ? 3.340 -8.175 -19.981 1.00 58.56 93 GLN A CA 1
ATOM 750 C C . GLN A 1 93 ? 3.018 -6.682 -20.152 1.00 58.56 93 GLN A C 1
ATOM 752 O O . GLN A 1 93 ? 2.839 -6.215 -21.278 1.00 58.56 93 GLN A O 1
ATOM 757 N N . ALA A 1 94 ? 2.983 -5.915 -19.060 1.00 54.56 94 ALA A N 1
ATOM 758 C CA . ALA A 1 94 ? 2.645 -4.496 -19.074 1.00 54.56 94 ALA A CA 1
ATOM 759 C C . ALA A 1 94 ? 3.899 -3.614 -19.235 1.00 54.56 94 ALA A C 1
ATOM 761 O O . ALA A 1 94 ? 4.446 -3.087 -18.269 1.00 54.56 94 ALA A O 1
ATOM 762 N N . PHE A 1 95 ? 4.337 -3.408 -20.482 1.00 53.62 95 PHE A N 1
ATOM 763 C CA . PHE A 1 95 ? 5.422 -2.469 -20.825 1.00 53.62 95 PHE A CA 1
ATOM 764 C C . PHE A 1 95 ? 5.101 -0.998 -20.489 1.00 53.62 95 PHE A C 1
ATOM 766 O O . PHE A 1 95 ? 6.000 -0.162 -20.436 1.00 53.62 95 PHE A O 1
ATOM 773 N N . ALA A 1 96 ? 3.833 -0.684 -20.225 1.00 54.56 96 ALA A N 1
ATOM 774 C CA . ALA A 1 96 ? 3.380 0.577 -19.662 1.00 54.56 96 ALA A CA 1
ATOM 775 C C . ALA A 1 96 ? 2.540 0.258 -18.422 1.00 54.56 96 ALA A C 1
ATOM 777 O O . ALA A 1 96 ? 1.506 -0.397 -18.521 1.00 54.56 96 ALA A O 1
ATOM 778 N N . ILE A 1 97 ? 2.993 0.681 -17.241 1.00 56.94 97 ILE A N 1
ATOM 779 C CA . ILE A 1 97 ? 2.231 0.463 -16.011 1.00 56.94 97 ILE A CA 1
ATOM 780 C C . ILE A 1 97 ? 1.040 1.418 -16.007 1.00 56.94 97 ILE A C 1
ATOM 782 O O . ILE A 1 97 ? 1.139 2.554 -15.532 1.00 56.94 97 ILE A O 1
ATOM 786 N N . GLU A 1 98 ? -0.099 0.943 -16.486 1.00 63.12 98 GLU A N 1
ATOM 787 C CA . GLU A 1 98 ? -1.405 1.473 -16.107 1.00 63.12 98 GLU A CA 1
ATOM 788 C C . GLU A 1 98 ? -1.657 1.076 -14.648 1.00 63.12 98 GLU A C 1
ATOM 790 O O . GLU A 1 98 ? -2.309 0.084 -14.329 1.00 63.12 98 GLU A O 1
ATOM 795 N N . CYS A 1 99 ? -1.025 1.806 -13.729 1.00 64.81 99 CYS A N 1
ATOM 796 C CA . CYS A 1 99 ? -1.251 1.598 -12.309 1.00 64.81 99 CYS A CA 1
ATOM 797 C C . CYS A 1 99 ? -2.673 2.070 -11.992 1.00 64.81 99 CYS A C 1
ATOM 799 O O . CYS A 1 99 ? -3.021 3.179 -12.408 1.00 64.81 99 CYS A O 1
ATOM 801 N N . PRO A 1 100 ? -3.478 1.300 -11.237 1.00 69.88 100 PRO A N 1
ATOM 802 C CA . PRO A 1 100 ? -4.752 1.800 -10.742 1.00 69.88 100 PRO A CA 1
ATOM 803 C C . PRO A 1 100 ? -4.545 3.112 -9.975 1.00 69.88 100 PRO A C 1
ATOM 805 O O . PRO A 1 100 ? -3.484 3.341 -9.383 1.00 69.88 100 PRO A O 1
ATOM 808 N N . GLU A 1 101 ? -5.555 3.978 -9.984 1.00 77.50 101 GLU A N 1
ATOM 809 C CA . GLU A 1 101 ? -5.521 5.211 -9.202 1.00 77.50 101 GLU A CA 1
ATOM 810 C C . GLU A 1 101 ? -5.547 4.897 -7.702 1.00 77.50 101 GLU A C 1
ATOM 812 O O . GLU A 1 101 ? -6.210 3.958 -7.250 1.00 77.50 101 GLU A O 1
ATOM 817 N N . GLN A 1 102 ? -4.800 5.684 -6.925 1.00 82.12 102 GLN A N 1
ATOM 818 C CA . GLN A 1 102 ? -4.778 5.539 -5.473 1.00 82.12 102 GLN A CA 1
ATOM 819 C C . GLN A 1 102 ? -6.140 5.941 -4.889 1.00 82.12 102 GLN A C 1
ATOM 821 O O . GLN A 1 102 ? -6.693 6.965 -5.299 1.00 82.12 102 GLN A O 1
ATOM 826 N N . PRO A 1 103 ? -6.676 5.174 -3.925 1.00 81.06 103 PRO A N 1
ATOM 827 C CA . PRO A 1 103 ? -7.870 5.583 -3.198 1.00 81.06 103 PRO A CA 1
ATOM 828 C C . PRO A 1 103 ? -7.610 6.880 -2.413 1.00 81.06 103 PRO A C 1
ATOM 830 O O . PRO A 1 103 ? -6.474 7.162 -2.020 1.00 81.06 103 PRO A O 1
ATOM 833 N N . LYS A 1 104 ? -8.668 7.682 -2.245 1.00 71.69 104 LYS A N 1
ATOM 834 C CA . LYS A 1 104 ? -8.634 8.952 -1.506 1.00 71.69 104 LYS A CA 1
ATOM 835 C C . LYS A 1 104 ? -8.644 8.732 0.001 1.00 71.69 104 LYS A C 1
ATOM 837 O O . LYS A 1 104 ? -9.225 7.715 0.438 1.00 71.69 104 LYS A O 1
#

Radius of gyration: 22.58 Å; chains: 1; bounding box: 51×45×60 Å

Foldseek 3Di:
DDPPPDDDDDDPQWDFDQPPVRDTDTDRPDDDDLVRLLVVLVVVLVVLLVVLVVLLVVLVVCVVVVNHDPVSVVLNVQSVVLNVVSVPDPSNPCSDPPRDDRDD

Organism: NCBI:txid1123042

Sequence (104 aa):
MYQKYAANNAPEGKYRIAGENGLPEWAHILPPTKEELQQYAENKKQQFIIKSSEKIAPLQDAVDLGIATEDEKEALLSWKKYRVTLNRIDIEQAFAIECPEQPK

pLDDT: mean 74.89, std 20.02, range [31.73, 98.38]

InterPro domains:
  IPR003458 Bacteriophage T4, Gp38, tail fibre assembly [PF02413] (4-104)
  IPR051220 Tail Fiber Assembly Chaperone [PTHR34413] (9-104)

Secondary structure (DSSP, 8-state):
---TT----PPTTEEEEE-TTSSEEEEE-PPPPHHHHHHHHHHHHHHHHHHHHHHHHHHHHHHHTT---HHHHHHHHHHHHHHHHHHT--TTT-SS--PPPPP-